Protein AF-A0A924B313-F1 (afdb_monomer_lite)

Foldseek 3Di:
DEAEDEFADWDWDPDVPQQKTKIKGANDDPDGPWMKMKMAHLDDDPVCVVVVVHAIKIAIRDCLLIDGPQFQAWEDEQFKIKTAGDPVSCVSNVVHRIYIYGYDDDPVVVVSNLVSVCSRCVVPNVRYHYDD

Radius of gyration: 13.91 Å; chains: 1; bounding box: 36×32×34 Å

Structure (mmCIF, N/CA/C/O backbone):
data_AF-A0A924B313-F1
#
_entry.id   AF-A0A924B313-F1
#
loop_
_atom_site.group_PDB
_atom_site.id
_atom_site.type_symbol
_atom_site.label_atom_id
_atom_site.label_alt_id
_atom_site.label_comp_id
_atom_site.label_asym_id
_atom_site.label_entity_id
_atom_site.label_seq_id
_atom_site.pdbx_PDB_ins_code
_atom_site.Cart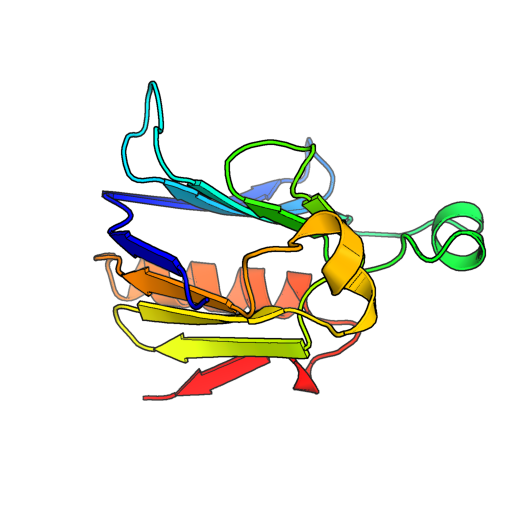n_x
_atom_site.Cartn_y
_atom_site.Cartn_z
_atom_site.occupancy
_atom_site.B_iso_or_equiv
_atom_site.auth_seq_id
_atom_site.auth_comp_id
_atom_site.auth_asym_id
_atom_site.auth_atom_id
_atom_site.pdbx_PDB_model_num
ATOM 1 N N . MET A 1 1 ? -14.732 -3.391 -10.518 1.00 87.56 1 MET A N 1
ATOM 2 C CA . MET A 1 1 ? -15.440 -3.188 -9.240 1.00 87.56 1 MET A CA 1
ATOM 3 C C . MET A 1 1 ? -14.467 -2.659 -8.208 1.00 87.56 1 MET A C 1
ATOM 5 O O . MET A 1 1 ? -13.273 -2.896 -8.325 1.00 87.56 1 MET A O 1
ATOM 9 N N . LYS A 1 2 ? -14.959 -1.915 -7.222 1.00 90.50 2 LYS A N 1
ATOM 10 C CA . LYS A 1 2 ? -14.142 -1.489 -6.088 1.00 90.50 2 LYS A CA 1
ATOM 11 C C . LYS A 1 2 ? -14.270 -2.536 -4.985 1.00 90.50 2 LYS A C 1
ATOM 13 O O . LYS A 1 2 ? -15.398 -2.879 -4.638 1.00 90.50 2 LYS A O 1
ATOM 18 N N . GLN A 1 3 ? -13.147 -3.043 -4.490 1.00 94.88 3 GLN A N 1
ATOM 19 C CA . GLN A 1 3 ? -13.111 -4.019 -3.403 1.00 94.88 3 GLN A CA 1
ATOM 20 C C . GLN A 1 3 ? -12.989 -3.303 -2.058 1.00 94.88 3 GLN A C 1
ATOM 22 O O . GLN A 1 3 ? -12.273 -2.308 -1.943 1.00 94.88 3 GLN A O 1
ATOM 27 N N . THR A 1 4 ? -13.685 -3.798 -1.037 1.00 97.81 4 THR A N 1
ATOM 28 C CA . THR A 1 4 ? -13.676 -3.186 0.295 1.00 97.81 4 THR A CA 1
ATOM 29 C C . THR A 1 4 ? -13.595 -4.248 1.374 1.00 97.81 4 THR A C 1
ATOM 31 O O . THR A 1 4 ? -14.371 -5.200 1.354 1.00 97.81 4 THR A O 1
ATOM 34 N N . PHE A 1 5 ? -12.685 -4.067 2.331 1.00 98.06 5 PHE A N 1
ATOM 35 C CA . PHE A 1 5 ? -12.604 -4.905 3.526 1.00 98.06 5 PHE A CA 1
ATOM 36 C C . PHE A 1 5 ? -12.094 -4.109 4.733 1.00 98.06 5 PHE A C 1
ATOM 38 O O . PHE A 1 5 ? -11.660 -2.961 4.613 1.00 98.06 5 PHE A O 1
ATOM 45 N N . THR A 1 6 ? -12.183 -4.716 5.915 1.00 98.50 6 THR A N 1
ATOM 46 C CA . THR A 1 6 ? -11.664 -4.144 7.160 1.00 98.50 6 THR A CA 1
ATOM 47 C C . THR A 1 6 ? -10.481 -4.972 7.633 1.00 98.50 6 THR A C 1
ATOM 49 O O . THR A 1 6 ? -10.645 -6.134 8.008 1.00 98.50 6 THR A O 1
ATOM 52 N N . ALA A 1 7 ? -9.302 -4.364 7.635 1.00 98.38 7 ALA A N 1
ATOM 53 C CA . ALA A 1 7 ? -8.115 -4.930 8.239 1.00 98.38 7 ALA A CA 1
ATOM 54 C C . ALA A 1 7 ? -8.225 -4.855 9.766 1.00 98.38 7 ALA A C 1
ATOM 56 O O . ALA A 1 7 ? -8.546 -3.812 10.342 1.00 98.38 7 ALA A O 1
ATOM 57 N N . LYS A 1 8 ? -7.968 -5.985 10.422 1.00 97.62 8 LYS A N 1
ATOM 58 C CA . LYS A 1 8 ? -7.866 -6.079 11.884 1.00 97.62 8 LYS A CA 1
ATOM 59 C C . LYS A 1 8 ? -6.434 -5.919 12.371 1.00 97.62 8 LYS A C 1
ATOM 61 O O . LYS A 1 8 ? -6.246 -5.636 13.547 1.00 97.62 8 LYS A O 1
ATOM 66 N N . SER A 1 9 ? -5.465 -6.101 11.479 1.00 97.19 9 SER A N 1
ATOM 67 C CA . SER A 1 9 ? -4.052 -5.882 11.749 1.00 97.19 9 SER A CA 1
ATOM 68 C C . SER A 1 9 ? -3.423 -5.122 10.587 1.00 97.19 9 SER A C 1
ATOM 70 O O . SER A 1 9 ? -3.756 -5.363 9.419 1.00 97.19 9 SER A O 1
ATOM 72 N N . VAL A 1 10 ? -2.558 -4.170 10.931 1.00 98.06 10 VAL A N 1
ATOM 73 C CA . VAL A 1 10 ? -1.727 -3.420 9.991 1.00 98.06 10 VAL A CA 1
ATOM 74 C C . VAL A 1 10 ? -0.285 -3.661 10.395 1.00 98.06 10 VAL A C 1
ATOM 76 O O . VAL A 1 10 ? 0.123 -3.303 11.497 1.00 98.06 10 VAL A O 1
ATOM 79 N N . VAL A 1 11 ? 0.476 -4.275 9.501 1.00 96.50 11 VAL A N 1
ATOM 80 C CA . VAL A 1 11 ? 1.907 -4.507 9.676 1.00 96.50 11 VAL A CA 1
ATOM 81 C C . VAL A 1 11 ? 2.637 -3.399 8.936 1.00 96.50 11 VAL A C 1
ATOM 83 O O . VAL A 1 11 ? 2.308 -3.085 7.797 1.00 96.50 11 VAL A O 1
ATOM 86 N N . THR A 1 12 ? 3.595 -2.757 9.591 1.00 97.81 12 THR A N 1
ATOM 87 C CA . THR A 1 12 ? 4.453 -1.740 8.980 1.00 97.81 12 THR A CA 1
ATOM 88 C C . THR A 1 12 ? 5.881 -2.060 9.359 1.00 97.81 12 THR A C 1
ATOM 90 O O . THR A 1 12 ? 6.202 -2.131 10.543 1.00 97.81 12 THR A O 1
ATOM 93 N N . GLU A 1 13 ? 6.732 -2.236 8.359 1.00 95.56 13 GLU A N 1
ATOM 94 C CA . GLU A 1 13 ? 8.121 -2.617 8.555 1.00 95.56 13 GLU A CA 1
ATOM 95 C C . GLU A 1 13 ? 9.036 -1.804 7.640 1.00 95.56 13 GLU A C 1
ATOM 97 O O . GLU A 1 13 ? 8.749 -1.543 6.473 1.00 95.56 13 GLU A O 1
ATOM 102 N N . ASN A 1 14 ? 10.167 -1.408 8.206 1.00 93.56 14 ASN A N 1
ATOM 103 C CA . ASN A 1 14 ? 11.360 -1.018 7.476 1.00 93.56 14 ASN A CA 1
ATOM 104 C C . ASN A 1 14 ? 12.364 -2.118 7.808 1.00 93.56 14 ASN A C 1
ATOM 106 O O . ASN A 1 14 ? 12.943 -2.077 8.895 1.00 93.56 14 ASN A O 1
ATOM 110 N N . SER A 1 15 ? 12.432 -3.151 6.966 1.00 85.81 15 SER A N 1
ATOM 111 C CA . SER A 1 15 ? 13.126 -4.403 7.264 1.00 85.81 15 SER A CA 1
ATOM 112 C C . SER A 1 15 ? 14.509 -4.401 6.616 1.00 85.81 15 SER A C 1
ATOM 114 O O . SER A 1 15 ? 14.604 -4.547 5.398 1.00 85.81 15 SER A O 1
ATOM 116 N N . PRO A 1 16 ? 15.602 -4.253 7.391 1.00 86.25 16 PRO A N 1
ATOM 117 C CA . PRO A 1 16 ? 16.950 -4.387 6.853 1.00 86.25 16 PRO A CA 1
ATOM 118 C C . PRO A 1 16 ? 17.287 -5.823 6.460 1.00 86.25 16 PRO A C 1
ATOM 120 O O . PRO A 1 16 ? 18.196 -6.024 5.670 1.00 86.25 16 PRO A O 1
ATOM 123 N N . GLU A 1 17 ? 16.587 -6.810 7.026 1.00 84.69 17 GLU A N 1
ATOM 124 C CA . GLU A 1 17 ? 16.787 -8.224 6.697 1.00 84.69 17 GLU A CA 1
ATOM 125 C C . GLU A 1 17 ? 16.188 -8.568 5.330 1.00 84.69 17 GLU A C 1
ATOM 127 O O . GLU A 1 17 ? 16.819 -9.268 4.547 1.00 84.69 17 GLU A O 1
ATOM 132 N N . GLU A 1 18 ? 15.008 -8.021 5.026 1.00 83.94 18 GLU A N 1
ATOM 133 C CA . GLU A 1 18 ? 14.332 -8.171 3.728 1.00 83.94 18 GLU A CA 1
ATOM 134 C C . GLU A 1 18 ? 14.709 -7.055 2.738 1.00 83.94 18 GLU A C 1
ATOM 136 O O . GLU A 1 18 ? 14.082 -6.927 1.686 1.00 83.94 18 GLU A O 1
ATOM 141 N N . GLU A 1 19 ? 15.656 -6.190 3.123 1.00 93.88 19 GLU A N 1
ATOM 142 C CA . GLU 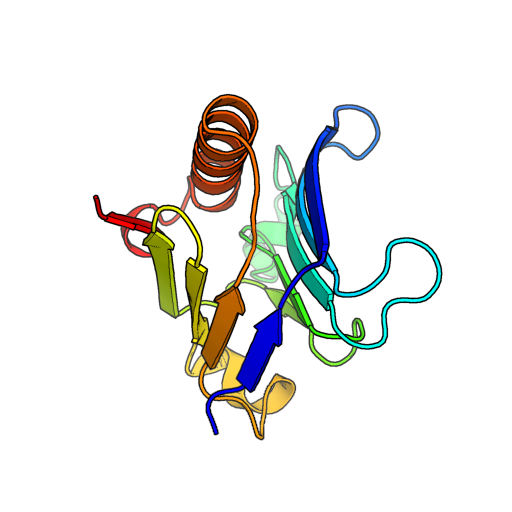A 1 19 ? 16.109 -4.994 2.398 1.00 93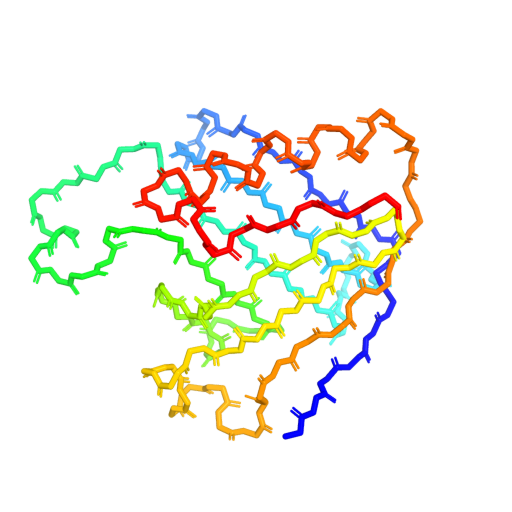.88 19 GLU A CA 1
ATOM 143 C C . GLU A 1 19 ? 14.960 -4.204 1.744 1.00 93.88 19 GLU A C 1
ATOM 145 O O . GLU A 1 19 ? 15.048 -3.744 0.602 1.00 93.88 19 GLU A O 1
ATOM 150 N N . SER A 1 20 ? 13.835 -4.073 2.456 1.00 95.94 20 SER A N 1
ATOM 151 C CA . SER A 1 20 ? 12.609 -3.503 1.899 1.00 95.94 20 SER A CA 1
ATOM 152 C C . SER A 1 20 ? 11.710 -2.810 2.923 1.00 95.94 20 SER A C 1
ATOM 154 O O . SER A 1 20 ? 11.729 -3.061 4.131 1.00 95.94 20 SER A O 1
ATOM 156 N N . PHE A 1 21 ? 10.909 -1.880 2.407 1.00 98.12 21 PHE A N 1
ATOM 157 C CA . PHE A 1 21 ? 9.798 -1.255 3.114 1.00 98.12 21 PHE A CA 1
ATOM 158 C C . PHE A 1 21 ? 8.535 -2.069 2.863 1.00 98.12 21 PHE A C 1
ATOM 160 O O . PHE A 1 21 ? 8.255 -2.393 1.709 1.00 98.12 21 PHE A O 1
ATOM 167 N N . ILE A 1 22 ? 7.764 -2.355 3.913 1.00 97.69 22 ILE A N 1
ATOM 168 C CA . ILE A 1 22 ? 6.559 -3.183 3.837 1.00 97.69 22 ILE A CA 1
ATOM 169 C C . ILE A 1 22 ? 5.416 -2.521 4.608 1.00 97.69 22 ILE A C 1
ATOM 171 O O . ILE A 1 22 ? 5.580 -2.091 5.752 1.00 97.69 22 ILE A O 1
ATOM 175 N N . VAL A 1 23 ? 4.232 -2.481 3.996 1.00 98.44 23 VAL A N 1
ATOM 176 C CA . VAL A 1 23 ? 2.971 -2.170 4.680 1.00 98.44 23 VAL A CA 1
ATOM 177 C C . VAL A 1 23 ? 1.917 -3.196 4.283 1.00 98.44 23 VAL A C 1
ATOM 179 O O . VAL A 1 23 ? 1.510 -3.263 3.126 1.00 98.44 23 VAL A O 1
ATOM 182 N N . GLY A 1 24 ? 1.459 -3.987 5.250 1.00 97.88 24 GLY A N 1
ATOM 183 C CA . GLY A 1 24 ? 0.455 -5.031 5.066 1.00 97.88 24 GLY A CA 1
ATOM 184 C C . GLY A 1 24 ? -0.838 -4.728 5.816 1.00 97.88 24 GLY A C 1
ATOM 185 O O . GLY A 1 24 ? -0.815 -4.278 6.957 1.00 97.88 24 GLY A O 1
ATOM 186 N N . PHE A 1 25 ? -1.973 -5.029 5.195 1.00 98.50 25 PHE A N 1
ATOM 187 C CA . PHE A 1 25 ? -3.311 -4.923 5.772 1.00 98.50 25 PHE A CA 1
ATOM 188 C C . PHE A 1 25 ? -3.971 -6.292 5.727 1.00 98.50 25 PHE A C 1
ATOM 190 O O . PHE A 1 25 ? -4.064 -6.863 4.646 1.00 98.50 25 PHE A O 1
ATOM 197 N N . MET A 1 26 ? -4.465 -6.806 6.852 1.00 97.88 26 MET A N 1
ATOM 198 C CA . MET A 1 26 ? -5.052 -8.151 6.904 1.00 97.88 26 MET A CA 1
ATOM 199 C C . MET A 1 26 ? -6.271 -8.236 7.823 1.00 97.88 26 MET A C 1
ATOM 201 O O . MET A 1 26 ? -6.316 -7.626 8.895 1.00 97.88 26 MET A O 1
ATOM 205 N N . ASP A 1 27 ? -7.284 -8.999 7.417 1.00 97.62 27 ASP A N 1
ATOM 206 C CA . ASP A 1 27 ? -8.517 -9.221 8.189 1.00 97.62 27 ASP A CA 1
ATOM 207 C C . ASP A 1 27 ? -8.354 -10.231 9.347 1.00 97.62 27 ASP A C 1
ATOM 209 O O . ASP A 1 27 ? -9.207 -10.297 10.249 1.00 97.62 27 ASP A O 1
ATOM 213 N N . ASN A 1 28 ? -7.262 -11.001 9.338 1.00 94.75 28 ASN A N 1
ATOM 214 C CA . ASN A 1 28 ? -6.837 -11.951 10.365 1.00 94.75 28 ASN A CA 1
ATOM 215 C C . ASN A 1 28 ? -5.306 -12.129 10.326 1.00 94.75 28 ASN A C 1
ATOM 217 O O . ASN A 1 28 ? -4.739 -12.281 9.256 1.00 94.75 28 ASN A O 1
ATOM 221 N N . GLU A 1 29 ? -4.643 -12.158 11.484 1.00 88.75 29 GLU A N 1
ATOM 222 C CA . GLU A 1 29 ? -3.174 -12.267 11.575 1.00 88.75 29 GLU A CA 1
ATOM 223 C C . GLU A 1 29 ? -2.605 -13.650 11.244 1.00 88.75 29 GLU A C 1
ATOM 225 O O . GLU A 1 29 ? -1.428 -13.771 10.923 1.00 88.75 29 GLU A O 1
ATOM 230 N N . LYS A 1 30 ? -3.400 -14.714 11.387 1.00 88.12 30 LYS A N 1
ATOM 231 C CA . LYS A 1 30 ? -2.900 -16.095 11.258 1.00 88.12 30 LYS A CA 1
ATOM 232 C C . LYS A 1 30 ? -3.253 -16.741 9.931 1.00 88.12 30 LYS A C 1
ATOM 234 O O . LYS A 1 30 ? -2.489 -17.557 9.436 1.00 88.12 30 LYS A O 1
ATOM 239 N N . ASP A 1 31 ? -4.441 -16.432 9.435 1.00 90.81 31 ASP A N 1
ATOM 240 C CA . ASP A 1 31 ? -5.009 -17.019 8.226 1.00 90.81 31 ASP A CA 1
ATOM 241 C C . ASP A 1 31 ? -5.929 -15.971 7.583 1.00 90.81 31 ASP A C 1
ATOM 243 O O . ASP A 1 31 ? -7.146 -15.983 7.818 1.00 90.81 31 ASP A O 1
ATOM 247 N N . PRO A 1 32 ? -5.344 -14.950 6.927 1.00 93.75 32 PRO A N 1
ATOM 248 C CA . PRO A 1 32 ? -6.109 -13.869 6.329 1.00 93.75 32 PRO A CA 1
ATOM 249 C C . PRO A 1 32 ? -6.925 -14.372 5.143 1.00 93.75 32 PRO A C 1
ATOM 251 O O . PRO A 1 32 ? -6.393 -14.971 4.211 1.00 93.75 32 PRO A O 1
ATOM 254 N N . SER A 1 33 ? -8.221 -14.068 5.149 1.00 94.81 33 SER A N 1
ATOM 255 C CA . SER A 1 33 ? -9.073 -14.278 3.975 1.00 94.81 33 SER A CA 1
ATOM 256 C C . SER A 1 33 ? -9.013 -13.089 3.016 1.00 94.81 33 SER A C 1
ATOM 258 O O . SER A 1 33 ? -9.254 -13.227 1.817 1.00 94.81 33 SER A O 1
ATOM 260 N N . GLU A 1 34 ? -8.659 -11.919 3.545 1.00 96.44 34 GLU A N 1
ATOM 261 C CA . GLU A 1 34 ? -8.492 -10.665 2.828 1.00 96.44 34 GLU A CA 1
ATOM 262 C C . GLU A 1 34 ? -7.188 -10.020 3.308 1.00 96.44 34 GLU A C 1
ATOM 264 O O . GLU A 1 34 ? -7.059 -9.669 4.486 1.00 96.44 34 GLU A O 1
ATOM 269 N N . PHE A 1 35 ? -6.230 -9.826 2.401 1.00 97.62 35 PHE A N 1
ATOM 270 C CA . PHE A 1 35 ? -5.066 -8.999 2.689 1.00 97.62 35 PHE A CA 1
ATOM 271 C C . PHE A 1 35 ? -4.643 -8.171 1.487 1.00 97.62 35 PHE A C 1
ATOM 273 O O . PHE A 1 35 ? -4.907 -8.540 0.344 1.00 97.62 35 PHE A O 1
ATOM 280 N N . ALA A 1 36 ? -3.971 -7.059 1.763 1.00 98.00 36 ALA A N 1
ATOM 281 C CA . ALA A 1 36 ? -3.270 -6.267 0.769 1.00 98.00 36 ALA A CA 1
ATOM 282 C C . ALA A 1 36 ? -1.868 -5.925 1.276 1.00 98.00 36 ALA A C 1
ATOM 284 O O . ALA A 1 36 ? -1.695 -5.667 2.468 1.00 98.00 36 ALA A O 1
ATOM 285 N N . LEU A 1 37 ? -0.889 -5.905 0.380 1.00 97.88 37 LEU A N 1
ATOM 286 C CA . LEU A 1 37 ? 0.514 -5.677 0.703 1.00 97.88 37 LEU A CA 1
ATOM 287 C C . LEU A 1 37 ? 1.086 -4.610 -0.223 1.00 97.88 37 LEU A C 1
ATOM 289 O O . LEU A 1 37 ? 0.934 -4.700 -1.437 1.00 97.88 37 LEU A O 1
ATOM 293 N N . PHE A 1 38 ? 1.763 -3.628 0.356 1.00 98.44 38 PHE A N 1
ATOM 294 C CA . PHE A 1 38 ? 2.674 -2.738 -0.344 1.00 98.44 38 PHE A CA 1
ATOM 295 C C . PHE A 1 38 ? 4.100 -3.097 0.031 1.00 98.44 38 PHE A C 1
ATOM 297 O O . PHE A 1 38 ? 4.395 -3.281 1.213 1.00 98.44 38 PHE A O 1
ATOM 304 N N . GLN A 1 39 ? 4.982 -3.133 -0.960 1.00 97.50 39 GLN A N 1
ATOM 305 C CA . GLN A 1 39 ? 6.400 -3.365 -0.732 1.00 97.50 39 GLN A CA 1
ATOM 306 C C . GLN A 1 39 ? 7.256 -2.543 -1.695 1.00 97.50 39 GLN A C 1
ATOM 308 O O . GLN A 1 39 ? 6.831 -2.232 -2.805 1.00 97.50 39 GLN A O 1
ATOM 313 N N . ARG A 1 40 ? 8.470 -2.185 -1.280 1.00 97.38 40 ARG A N 1
ATOM 314 C CA . ARG A 1 40 ? 9.513 -1.648 -2.166 1.00 97.38 40 ARG A CA 1
ATOM 315 C C . ARG A 1 40 ? 10.883 -2.038 -1.621 1.00 97.38 40 ARG A C 1
ATOM 317 O O . ARG A 1 40 ? 11.130 -1.819 -0.436 1.00 97.38 40 ARG A O 1
ATOM 324 N N . ALA A 1 41 ? 11.768 -2.556 -2.470 1.00 96.44 41 ALA A N 1
ATOM 325 C CA . ALA A 1 41 ? 13.177 -2.747 -2.121 1.00 96.44 41 ALA A CA 1
ATOM 326 C C . ALA A 1 41 ? 13.834 -1.405 -1.751 1.00 96.44 41 ALA A C 1
ATOM 328 O O . ALA A 1 41 ? 13.354 -0.345 -2.161 1.00 96.44 41 ALA A O 1
ATOM 329 N N . PHE A 1 42 ? 14.900 -1.405 -0.956 1.00 95.31 42 PHE A N 1
ATOM 330 C CA . PHE A 1 42 ? 15.628 -0.175 -0.619 1.00 95.31 42 PHE A CA 1
ATOM 331 C C . PHE A 1 42 ? 16.346 0.409 -1.831 1.00 95.31 42 PHE A C 1
ATOM 333 O O . PHE A 1 42 ? 16.254 1.617 -2.077 1.00 95.31 42 PHE A O 1
ATOM 340 N N . GLU A 1 43 ? 16.979 -0.466 -2.602 1.00 93.88 43 GLU A N 1
ATOM 341 C CA . GLU A 1 43 ? 17.756 -0.162 -3.795 1.00 93.88 43 GLU A CA 1
ATOM 342 C C . GLU A 1 43 ? 17.300 -1.070 -4.945 1.00 93.88 43 GLU A C 1
ATOM 344 O O . GLU A 1 43 ? 16.682 -2.109 -4.713 1.00 93.88 43 GLU A O 1
ATOM 349 N N . PHE A 1 44 ? 17.585 -0.648 -6.174 1.00 94.06 44 PHE A N 1
ATOM 350 C CA . PHE A 1 44 ? 17.283 -1.383 -7.400 1.00 94.06 44 PHE A CA 1
ATOM 351 C C . PHE A 1 44 ? 18.576 -1.585 -8.179 1.00 94.06 44 PHE A C 1
ATOM 353 O O . PHE A 1 44 ? 19.443 -0.704 -8.168 1.00 94.06 44 PHE A O 1
ATOM 360 N N . ASP A 1 45 ? 18.704 -2.724 -8.849 1.00 93.69 45 ASP A N 1
ATOM 361 C CA . ASP A 1 45 ? 19.800 -2.953 -9.786 1.00 93.69 45 ASP A CA 1
ATOM 362 C C . ASP A 1 45 ? 19.414 -2.577 -11.231 1.00 93.69 45 ASP A C 1
ATOM 364 O O . ASP A 1 45 ? 18.281 -2.193 -11.532 1.00 93.69 45 ASP A O 1
ATOM 368 N N . ASP A 1 46 ? 20.378 -2.658 -12.153 1.00 94.31 46 ASP A N 1
ATOM 369 C CA . ASP A 1 46 ? 20.142 -2.333 -13.566 1.00 94.31 46 ASP A CA 1
ATOM 370 C C . ASP A 1 46 ? 19.062 -3.236 -14.195 1.00 94.31 46 ASP A C 1
ATOM 372 O O . ASP A 1 46 ? 18.320 -2.802 -15.078 1.00 94.31 46 ASP A O 1
ATOM 376 N N . GLN A 1 47 ? 18.946 -4.490 -13.743 1.00 93.75 47 GLN A N 1
ATOM 377 C CA . GLN A 1 47 ? 17.955 -5.426 -14.261 1.00 93.75 47 GLN A CA 1
ATOM 378 C C . GLN A 1 47 ? 16.545 -5.014 -13.826 1.00 93.75 47 GLN A C 1
ATOM 380 O O . GLN A 1 47 ? 15.619 -5.085 -14.640 1.00 93.75 47 GLN A O 1
ATOM 385 N N . ASP A 1 48 ? 16.366 -4.568 -12.583 1.00 92.25 48 ASP A N 1
ATOM 386 C CA . ASP A 1 48 ? 15.084 -4.066 -12.079 1.00 92.25 48 ASP A CA 1
ATOM 387 C C . ASP A 1 48 ? 14.583 -2.879 -12.906 1.00 92.25 48 ASP A C 1
ATOM 389 O O . ASP A 1 48 ? 13.401 -2.806 -13.261 1.00 92.25 48 ASP A O 1
ATOM 393 N N . GLU A 1 49 ? 15.482 -1.964 -13.261 1.00 92.19 49 GLU A N 1
ATOM 394 C CA . GLU A 1 49 ? 15.167 -0.807 -14.100 1.00 92.19 49 GLU A CA 1
ATOM 395 C C . GLU A 1 49 ? 14.811 -1.234 -15.531 1.00 92.19 49 GLU A C 1
ATOM 397 O O . GLU A 1 49 ? 13.776 -0.828 -16.071 1.00 92.19 49 GLU A O 1
ATOM 402 N N . GLU A 1 50 ? 15.614 -2.113 -16.140 1.00 93.31 50 GLU A N 1
ATOM 403 C CA . GLU A 1 50 ? 15.390 -2.614 -17.504 1.00 93.31 50 GLU A CA 1
ATOM 404 C C . GLU A 1 50 ? 14.083 -3.403 -17.645 1.00 93.31 50 GLU A C 1
ATOM 406 O O . GLU A 1 50 ? 13.402 -3.324 -18.673 1.00 93.31 50 GLU A O 1
ATOM 411 N N . THR A 1 51 ? 13.721 -4.166 -16.615 1.00 91.19 51 THR A N 1
ATOM 412 C CA . THR A 1 51 ? 12.505 -4.991 -16.592 1.00 91.19 51 THR A CA 1
ATOM 413 C C . THR A 1 51 ? 11.287 -4.251 -16.036 1.00 91.19 51 THR A C 1
ATOM 415 O O . THR A 1 51 ? 10.171 -4.767 -16.097 1.00 91.19 51 THR A O 1
ATOM 418 N N . GLY A 1 52 ? 11.471 -3.016 -15.559 1.00 90.00 52 GLY A N 1
ATOM 419 C CA . GLY A 1 52 ? 10.413 -2.159 -15.030 1.00 90.00 52 GLY A CA 1
ATOM 420 C C . GLY A 1 52 ? 9.957 -2.503 -13.609 1.00 90.00 52 GLY A C 1
ATOM 421 O O . GLY A 1 52 ? 8.993 -1.889 -13.142 1.00 90.00 52 GLY A O 1
ATOM 422 N N . LEU A 1 53 ? 10.654 -3.415 -12.927 1.00 92.06 53 LEU A N 1
ATOM 423 C CA . LEU A 1 53 ? 10.395 -3.864 -11.553 1.00 92.06 53 LEU A CA 1
ATOM 424 C C . LEU A 1 53 ? 10.883 -2.856 -10.501 1.00 92.06 53 LEU A C 1
ATOM 426 O O . LEU A 1 53 ? 10.451 -2.907 -9.352 1.00 92.06 53 LEU A O 1
ATOM 430 N N . ALA A 1 54 ? 11.711 -1.885 -10.895 1.00 94.75 54 ALA A N 1
ATOM 431 C CA . ALA A 1 54 ? 12.119 -0.783 -10.030 1.00 94.75 54 ALA A CA 1
ATOM 432 C C . ALA A 1 54 ? 10.918 0.098 -9.642 1.00 94.75 54 ALA A C 1
ATOM 434 O O . ALA A 1 54 ? 10.457 0.928 -10.431 1.00 94.75 54 ALA A O 1
ATOM 435 N N . GLY A 1 55 ? 10.362 -0.100 -8.449 1.00 95.25 55 GLY A N 1
ATOM 436 C CA . GLY A 1 55 ? 9.257 0.687 -7.909 1.00 95.25 55 GLY A CA 1
ATOM 437 C C . GLY A 1 55 ? 8.465 -0.062 -6.844 1.00 95.25 55 GLY A C 1
ATOM 438 O O . GLY A 1 55 ? 8.919 -1.060 -6.286 1.00 95.25 55 GLY A O 1
ATOM 439 N N . HIS A 1 56 ? 7.263 0.433 -6.548 1.00 97.06 56 HIS A N 1
ATOM 440 C CA . HIS A 1 56 ? 6.385 -0.216 -5.582 1.00 97.06 56 HIS A CA 1
ATOM 441 C C . HIS A 1 56 ? 5.774 -1.498 -6.154 1.00 97.06 56 HIS A C 1
ATOM 443 O O . HIS A 1 56 ? 5.318 -1.533 -7.297 1.00 97.06 56 HIS A O 1
ATOM 449 N N . TRP A 1 57 ? 5.704 -2.524 -5.321 1.00 97.31 57 TRP A N 1
ATOM 450 C CA . TRP A 1 57 ? 4.866 -3.703 -5.486 1.00 97.31 57 TRP A CA 1
ATOM 451 C C . TRP A 1 57 ? 3.549 -3.490 -4.744 1.00 97.31 57 TRP A C 1
ATOM 453 O O . TRP A 1 57 ? 3.534 -2.943 -3.634 1.00 97.31 57 TRP A O 1
ATOM 463 N N . PHE A 1 58 ? 2.445 -3.926 -5.345 1.00 98.00 58 PHE A N 1
ATOM 464 C CA . PHE A 1 58 ? 1.168 -4.047 -4.655 1.00 98.00 58 PHE A CA 1
ATOM 465 C C . PHE A 1 58 ? 0.534 -5.399 -4.957 1.00 98.00 58 PHE A C 1
ATOM 467 O O . PHE A 1 58 ? 0.452 -5.790 -6.118 1.00 98.00 58 PHE A O 1
ATOM 474 N N . GLU A 1 59 ? 0.037 -6.066 -3.920 1.00 97.06 59 GLU A N 1
ATOM 475 C CA . GLU A 1 59 ? -0.596 -7.382 -3.992 1.00 97.06 59 GLU A CA 1
ATOM 476 C C . GLU A 1 59 ? -1.880 -7.424 -3.172 1.00 97.06 59 GLU A C 1
ATOM 478 O O . GLU A 1 59 ? -1.999 -6.757 -2.141 1.00 97.06 59 GLU A O 1
ATOM 483 N N . TYR A 1 60 ? -2.838 -8.235 -3.619 1.00 96.62 60 TYR A N 1
ATOM 484 C CA . TYR A 1 60 ? -4.080 -8.494 -2.905 1.00 96.62 60 TYR A CA 1
ATOM 485 C C . TYR A 1 60 ? -4.410 -9.992 -2.870 1.00 96.62 60 TYR A C 1
ATOM 487 O O . TYR A 1 60 ? -4.562 -10.604 -3.916 1.00 96.62 60 TYR A O 1
ATOM 495 N N . LYS A 1 61 ? -4.616 -10.571 -1.680 1.00 93.81 61 LYS A N 1
ATOM 496 C CA . LYS A 1 61 ? -4.958 -11.991 -1.412 1.00 93.81 61 LYS A CA 1
ATOM 497 C C . LYS A 1 61 ? -3.966 -13.067 -1.847 1.00 93.81 61 LYS A C 1
ATOM 499 O O . LYS A 1 61 ? -3.924 -14.114 -1.211 1.00 93.81 61 LYS A O 1
ATOM 504 N N . ASP A 1 62 ? -3.275 -12.882 -2.956 1.00 90.25 62 ASP A N 1
ATOM 505 C CA . ASP A 1 62 ? -2.376 -13.869 -3.534 1.00 90.25 62 ASP A CA 1
ATOM 506 C C . ASP A 1 62 ? -1.426 -13.164 -4.503 1.00 90.25 62 ASP A C 1
ATOM 508 O O . ASP A 1 62 ? -1.830 -12.210 -5.175 1.00 90.25 62 ASP A O 1
ATOM 512 N N . GLN A 1 63 ? -0.200 -13.671 -4.634 1.00 87.31 63 GLN A N 1
ATOM 513 C CA . GLN A 1 63 ? 0.809 -13.141 -5.554 1.00 87.31 63 GLN A CA 1
ATOM 514 C C . GLN A 1 63 ? 0.338 -13.118 -7.013 1.00 87.31 63 GLN A C 1
ATOM 516 O O . GLN A 1 63 ? 0.793 -12.283 -7.792 1.00 87.31 63 GLN A O 1
ATOM 521 N N . ALA A 1 64 ? -0.609 -13.980 -7.399 1.00 90.94 64 ALA A N 1
ATOM 522 C CA . ALA A 1 64 ? -1.246 -13.940 -8.714 1.00 90.94 64 ALA A CA 1
ATOM 523 C C . ALA A 1 64 ? -2.052 -12.650 -8.968 1.00 90.94 64 ALA A C 1
ATOM 525 O O . ALA A 1 64 ? -2.339 -12.332 -10.121 1.00 90.94 64 ALA A O 1
ATOM 526 N N . TYR A 1 65 ? -2.401 -11.908 -7.914 1.00 93.00 65 TYR A N 1
ATOM 527 C CA . TYR A 1 65 ? -3.004 -10.574 -7.955 1.00 93.00 65 TYR A CA 1
ATOM 528 C C . TYR A 1 65 ? -2.033 -9.516 -7.417 1.00 93.00 65 TYR A C 1
ATOM 530 O O . TYR A 1 65 ? -2.435 -8.592 -6.702 1.00 93.00 65 TYR A O 1
ATOM 538 N N . GLY A 1 66 ? -0.750 -9.672 -7.734 1.00 96.12 66 GLY A N 1
ATOM 539 C CA . GLY A 1 66 ? 0.284 -8.693 -7.455 1.00 96.12 66 GLY A CA 1
ATOM 540 C C . GLY A 1 66 ? 0.957 -8.194 -8.726 1.00 96.12 66 GLY A C 1
ATOM 541 O O . GLY A 1 66 ? 1.094 -8.933 -9.702 1.00 96.12 66 GLY A O 1
ATOM 542 N N . ASP A 1 67 ? 1.334 -6.918 -8.729 1.00 96.75 67 ASP A N 1
ATOM 543 C CA . ASP A 1 67 ? 2.053 -6.314 -9.848 1.00 96.75 67 ASP A CA 1
ATOM 544 C C . ASP A 1 67 ? 2.928 -5.135 -9.392 1.00 96.75 67 ASP A C 1
ATOM 546 O O . ASP A 1 67 ? 2.664 -4.475 -8.376 1.00 96.75 67 ASP A O 1
ATOM 550 N N . TYR A 1 68 ? 3.967 -4.849 -10.172 1.00 96.25 68 TYR A N 1
ATOM 551 C CA . TYR A 1 68 ? 4.811 -3.677 -9.971 1.00 96.25 68 TYR A CA 1
ATOM 552 C C . TYR A 1 68 ? 4.144 -2.439 -10.560 1.00 96.25 68 TYR A C 1
ATOM 554 O O . TYR A 1 68 ? 3.491 -2.481 -11.602 1.00 96.25 68 TYR A O 1
ATOM 562 N N . LYS A 1 69 ? 4.312 -1.300 -9.886 1.00 95.88 69 LYS A N 1
ATOM 563 C CA . LYS A 1 69 ? 3.727 -0.010 -10.280 1.00 95.88 69 LYS A CA 1
ATOM 564 C C . LYS A 1 69 ? 2.201 -0.077 -10.444 1.00 95.88 69 LYS A C 1
ATOM 566 O O . LYS A 1 69 ? 1.607 0.668 -11.226 1.00 95.88 69 LYS A O 1
ATOM 571 N N . ALA A 1 70 ? 1.541 -0.937 -9.664 1.00 96.62 70 ALA A N 1
ATOM 572 C CA . ALA A 1 70 ? 0.133 -1.270 -9.870 1.00 96.62 70 ALA A CA 1
ATOM 573 C C . ALA A 1 70 ? -0.866 -0.193 -9.436 1.00 96.62 70 ALA A C 1
ATOM 575 O O . ALA A 1 70 ? -2.072 -0.342 -9.637 1.00 96.62 70 ALA A O 1
ATOM 576 N N . CYS A 1 71 ? -0.403 0.905 -8.842 1.00 97.56 71 CYS A N 1
ATOM 577 C CA . CYS A 1 71 ? -1.271 1.932 -8.276 1.00 97.56 71 CYS A CA 1
ATOM 578 C C . CYS A 1 71 ? -1.201 3.199 -9.120 1.00 97.56 71 CYS A C 1
ATOM 580 O O . CYS A 1 71 ? -0.123 3.731 -9.346 1.00 97.56 71 CYS A O 1
ATOM 582 N N . GLU A 1 72 ? -2.359 3.703 -9.537 1.00 97.25 72 GLU A N 1
ATOM 583 C CA . GLU A 1 72 ? -2.486 5.034 -10.140 1.00 97.25 72 GLU A CA 1
ATOM 584 C C . GLU A 1 72 ? -2.555 6.121 -9.059 1.00 97.25 72 GLU A C 1
ATOM 586 O O . GLU A 1 72 ? -2.039 7.221 -9.227 1.00 97.25 72 GLU A O 1
ATOM 591 N N . SER A 1 73 ? -3.212 5.819 -7.937 1.00 98.31 73 SER A N 1
ATOM 592 C CA . SER A 1 73 ? -3.293 6.720 -6.788 1.00 98.31 73 SER A CA 1
ATOM 593 C C . SER A 1 73 ? -3.519 5.945 -5.499 1.00 98.31 73 SER A C 1
ATOM 595 O O . SER A 1 73 ? -4.308 4.996 -5.481 1.00 98.31 73 SER A O 1
ATOM 597 N N . VAL A 1 74 ? -2.916 6.415 -4.415 1.00 98.75 74 VAL A N 1
ATOM 598 C CA . VAL A 1 74 ? -3.105 5.931 -3.050 1.00 98.75 74 VAL A CA 1
ATOM 599 C C . VAL A 1 74 ? -3.430 7.124 -2.158 1.00 98.75 74 VAL A C 1
ATOM 601 O O . VAL A 1 74 ? -2.705 8.113 -2.134 1.00 98.75 74 VAL A O 1
ATOM 604 N N . THR A 1 75 ? -4.538 7.061 -1.429 1.00 98.81 75 THR A N 1
ATOM 605 C CA . THR A 1 75 ? -4.961 8.113 -0.498 1.00 98.81 75 THR A CA 1
ATOM 606 C C . THR A 1 75 ? -5.127 7.526 0.889 1.00 98.81 75 THR A C 1
ATOM 608 O O . THR A 1 75 ? -5.929 6.611 1.075 1.00 98.81 75 THR A O 1
ATOM 611 N N . ILE A 1 76 ? -4.370 8.047 1.850 1.00 98.69 76 ILE A N 1
ATOM 612 C CA . ILE A 1 76 ? -4.420 7.640 3.253 1.00 98.69 76 ILE A CA 1
ATOM 613 C C . ILE A 1 76 ? -5.187 8.704 4.032 1.00 98.69 76 ILE A C 1
ATOM 615 O O . ILE A 1 76 ? -4.808 9.874 4.029 1.00 98.69 76 ILE A O 1
ATOM 619 N N . LEU A 1 77 ? -6.248 8.264 4.701 1.00 98.25 77 LEU A N 1
ATOM 620 C CA . LEU A 1 77 ? -6.951 8.995 5.748 1.00 98.25 77 LEU A CA 1
ATOM 621 C C . LEU A 1 77 ? -6.690 8.304 7.092 1.00 98.25 77 LEU A C 1
ATOM 623 O O . LEU A 1 77 ? -6.028 7.265 7.163 1.00 98.25 77 LEU A O 1
ATOM 627 N N . LYS A 1 78 ? -7.245 8.860 8.171 1.00 97.19 78 LYS A N 1
ATOM 628 C CA . LYS A 1 78 ? -7.033 8.363 9.535 1.00 97.19 78 LYS A CA 1
ATOM 629 C C . LYS A 1 78 ? -7.369 6.878 9.743 1.00 97.19 78 LYS A C 1
ATOM 631 O O . LYS A 1 78 ? -6.682 6.215 10.513 1.00 97.19 78 LYS A O 1
ATOM 636 N N . ASP A 1 79 ? -8.433 6.383 9.122 1.00 97.94 79 ASP A N 1
ATOM 637 C CA . ASP A 1 79 ? -9.000 5.045 9.357 1.00 97.94 79 ASP A CA 1
ATOM 638 C C . ASP A 1 79 ? -9.254 4.256 8.064 1.00 97.94 79 ASP A C 1
ATOM 640 O O . ASP A 1 79 ? -9.889 3.196 8.078 1.00 97.94 79 ASP A O 1
ATOM 644 N N . VAL A 1 80 ? -8.785 4.775 6.927 1.00 98.56 80 VAL A N 1
ATOM 645 C CA . VAL A 1 80 ? -8.998 4.153 5.626 1.00 98.56 80 VAL A CA 1
ATOM 646 C C . VAL A 1 80 ? -7.886 4.503 4.647 1.00 98.56 80 VAL A C 1
ATOM 648 O O . VAL A 1 80 ? -7.432 5.644 4.565 1.00 98.56 80 VAL A O 1
ATOM 651 N N . ILE A 1 81 ? -7.491 3.517 3.848 1.00 98.75 81 ILE A N 1
ATOM 652 C CA . ILE A 1 81 ? -6.648 3.703 2.669 1.00 98.75 81 ILE A CA 1
ATOM 653 C C . ILE A 1 81 ? -7.461 3.384 1.417 1.00 98.75 81 ILE A C 1
ATOM 655 O O . ILE A 1 81 ? -8.153 2.367 1.332 1.00 98.75 81 ILE A O 1
ATOM 659 N N . LYS A 1 82 ? -7.406 4.286 0.439 1.00 98.69 82 LYS A N 1
ATOM 660 C CA . LYS A 1 82 ? -8.087 4.168 -0.852 1.00 98.69 82 LYS A CA 1
ATOM 661 C C . LYS A 1 82 ? -7.050 4.020 -1.945 1.00 98.69 82 LYS A C 1
ATOM 663 O O . LYS A 1 82 ? -6.129 4.824 -2.040 1.00 98.69 82 LYS A O 1
ATOM 668 N N . ILE A 1 83 ? -7.222 3.012 -2.784 1.00 98.50 83 ILE A N 1
ATOM 669 C CA . ILE A 1 83 ? -6.259 2.632 -3.813 1.00 98.50 83 ILE A CA 1
ATOM 670 C C . ILE A 1 83 ? -7.001 2.604 -5.138 1.00 98.50 83 ILE A C 1
ATOM 672 O O . ILE A 1 83 ? -8.079 2.016 -5.236 1.00 98.50 83 ILE A O 1
ATOM 676 N N . LYS A 1 84 ? -6.431 3.225 -6.162 1.00 97.94 84 LYS A N 1
ATOM 677 C CA . LYS A 1 84 ? -6.882 3.090 -7.545 1.00 97.94 84 LYS A CA 1
ATOM 678 C C . LYS A 1 84 ? -5.837 2.296 -8.310 1.00 97.94 84 LYS A C 1
ATOM 680 O O . LYS A 1 84 ? -4.655 2.632 -8.249 1.00 97.94 84 LYS A O 1
ATOM 685 N N . ILE A 1 85 ? -6.278 1.254 -9.004 1.00 97.56 85 ILE A N 1
ATOM 686 C CA . ILE A 1 85 ? -5.378 0.402 -9.779 1.00 97.56 85 ILE A CA 1
ATOM 687 C C . ILE A 1 85 ? -5.057 1.056 -11.118 1.00 97.56 85 ILE A C 1
ATOM 689 O O . ILE A 1 85 ? -5.935 1.612 -11.778 1.00 97.56 85 ILE A O 1
ATOM 693 N N . SER A 1 86 ? -3.780 0.982 -11.475 1.00 95.50 86 SER A N 1
ATOM 694 C CA . SER A 1 86 ? -3.214 1.420 -12.743 1.00 95.50 86 SER A CA 1
ATOM 695 C C . SER A 1 86 ? -3.880 0.721 -13.926 1.00 95.50 86 SER A C 1
ATOM 697 O O . SER A 1 86 ? -4.161 -0.477 -13.889 1.00 95.50 86 SER A O 1
ATOM 699 N N . GLU A 1 87 ? -4.066 1.455 -15.023 1.00 92.19 87 GLU A N 1
ATOM 700 C CA . GLU A 1 87 ? -4.493 0.881 -16.303 1.00 92.19 87 GLU A CA 1
ATOM 701 C C . GLU A 1 87 ? -3.559 -0.248 -16.769 1.00 92.19 87 GLU A C 1
ATOM 703 O O . GLU A 1 87 ? -4.030 -1.233 -17.336 1.00 92.19 87 GLU A O 1
ATOM 708 N N . ASN A 1 88 ? -2.258 -0.141 -16.477 1.00 90.94 88 ASN A N 1
ATOM 709 C CA . ASN A 1 88 ? -1.256 -1.129 -16.884 1.00 90.94 88 ASN A CA 1
ATOM 710 C C . ASN A 1 88 ? -1.441 -2.475 -16.170 1.00 90.94 88 ASN A C 1
ATOM 712 O O . ASN A 1 88 ? -1.187 -3.521 -16.761 1.00 90.94 88 ASN A O 1
ATOM 716 N N . SER A 1 89 ? -1.970 -2.456 -14.947 1.00 94.19 89 SER A N 1
ATOM 717 C CA . SER A 1 89 ? -2.161 -3.655 -14.121 1.00 94.19 89 SER A CA 1
ATOM 718 C C . SER A 1 89 ? -3.574 -4.232 -14.228 1.00 94.19 89 SER A C 1
ATOM 720 O O . SER A 1 89 ? -3.915 -5.208 -13.559 1.00 94.19 89 SER A O 1
ATOM 722 N N . LYS A 1 90 ? -4.418 -3.685 -15.113 1.00 89.25 90 LYS A N 1
ATOM 723 C CA . LYS A 1 90 ? -5.794 -4.162 -15.313 1.00 89.25 90 LYS A CA 1
ATOM 724 C C . LYS A 1 90 ? -5.897 -5.626 -15.699 1.00 89.25 90 LYS A C 1
ATOM 726 O O . LYS A 1 90 ? -6.908 -6.231 -15.388 1.00 89.25 90 LYS A O 1
ATOM 731 N N . ASN A 1 91 ? -4.909 -6.207 -16.373 1.00 90.88 91 ASN A N 1
ATOM 732 C CA . ASN A 1 91 ? -4.982 -7.625 -16.736 1.00 90.88 91 ASN A CA 1
ATOM 733 C C . ASN A 1 91 ? -4.807 -8.544 -15.519 1.00 90.88 91 ASN A C 1
ATOM 735 O O . ASN A 1 91 ? -5.421 -9.605 -15.480 1.00 90.88 91 ASN A O 1
ATOM 739 N N . ILE A 1 92 ? -4.017 -8.115 -14.532 1.00 93.94 92 ILE A N 1
ATOM 740 C CA . ILE A 1 92 ? -3.774 -8.847 -13.285 1.00 93.94 92 ILE A CA 1
ATOM 741 C C . ILE A 1 92 ? -4.961 -8.669 -12.340 1.00 93.94 92 ILE A C 1
ATOM 743 O O . ILE A 1 92 ? -5.583 -9.633 -11.901 1.00 93.94 92 ILE A O 1
ATOM 747 N N . PHE A 1 93 ? -5.354 -7.418 -12.101 1.00 92.50 93 PHE A N 1
ATOM 748 C CA . PHE A 1 93 ? -6.436 -7.114 -11.170 1.00 92.50 93 PHE A CA 1
ATOM 749 C C . PHE A 1 93 ? -7.829 -7.328 -11.764 1.00 92.50 93 PHE A C 1
ATOM 751 O O . PHE A 1 93 ? -8.760 -7.434 -10.980 1.00 92.50 93 PHE A O 1
ATOM 758 N N . SER A 1 94 ? -7.947 -7.406 -13.100 1.00 82.25 94 SER A N 1
ATOM 759 C CA . SER A 1 94 ? -9.104 -7.720 -13.971 1.00 82.25 94 SER A CA 1
ATOM 760 C C . SER A 1 94 ? -10.463 -7.193 -13.517 1.00 82.25 94 SER A C 1
ATOM 762 O O . SER A 1 94 ? -11.055 -6.303 -14.134 1.00 82.25 94 SER A O 1
ATOM 764 N N . GLU A 1 95 ? -10.966 -7.742 -12.428 1.00 86.44 95 GLU A N 1
ATOM 765 C CA . GLU A 1 95 ? -12.224 -7.399 -11.797 1.00 86.44 95 GLU A CA 1
ATOM 766 C C . GLU A 1 95 ? -12.112 -6.145 -10.924 1.00 86.44 95 GLU A C 1
ATOM 768 O O . GLU A 1 95 ? -13.102 -5.434 -10.768 1.00 86.44 95 GLU A O 1
ATOM 773 N N . PHE A 1 96 ? -10.936 -5.804 -10.394 1.00 91.38 96 PHE A N 1
ATOM 774 C CA . PHE A 1 96 ? -10.739 -4.718 -9.435 1.00 91.38 96 PHE A CA 1
ATOM 775 C C . PHE A 1 96 ? -10.240 -3.428 -10.093 1.00 91.38 96 PHE A C 1
ATOM 777 O O . PHE A 1 96 ? -9.189 -3.374 -10.720 1.00 91.38 96 PHE A O 1
ATOM 784 N N . SER A 1 97 ? -10.989 -2.342 -9.903 1.00 93.25 97 SER A N 1
ATOM 785 C CA . SER A 1 97 ? -10.583 -0.984 -10.297 1.00 93.25 97 SER A CA 1
ATOM 786 C C . SER A 1 97 ? -9.876 -0.230 -9.167 1.00 93.25 97 SER A C 1
ATOM 788 O O . SER A 1 97 ? -9.407 0.890 -9.357 1.00 93.25 97 SER A O 1
ATOM 790 N N . GLY A 1 98 ? -9.871 -0.796 -7.962 1.00 96.31 98 GLY A N 1
ATOM 791 C CA . GLY A 1 98 ? -9.379 -0.145 -6.761 1.00 96.31 98 GLY A CA 1
ATOM 792 C C . GLY A 1 98 ? -9.878 -0.809 -5.487 1.00 96.31 98 GLY A C 1
ATOM 793 O O . GLY A 1 98 ? -10.778 -1.653 -5.519 1.00 96.31 98 GLY A O 1
ATOM 794 N N . PHE A 1 99 ? -9.317 -0.365 -4.371 1.00 97.94 99 PHE A N 1
ATOM 795 C CA . PHE A 1 99 ? -9.552 -0.905 -3.042 1.00 97.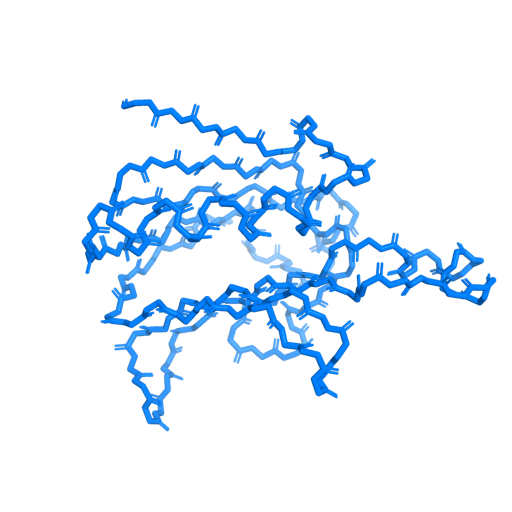94 99 PHE A CA 1
ATOM 796 C C . PHE A 1 99 ? -9.899 0.217 -2.064 1.00 97.94 99 PHE A C 1
ATOM 798 O O . PHE A 1 99 ? -9.464 1.359 -2.215 1.00 97.94 99 PHE A O 1
ATOM 805 N N . GLU A 1 100 ? -10.703 -0.103 -1.062 1.00 98.50 100 GLU A N 1
ATOM 806 C CA . GLU A 1 100 ? -10.888 0.714 0.133 1.00 98.50 100 GLU A CA 1
ATOM 807 C C . GLU A 1 100 ? -10.737 -0.188 1.348 1.00 98.50 100 GLU A C 1
ATOM 809 O O . GLU A 1 100 ? -11.511 -1.125 1.531 1.00 98.50 100 GLU A O 1
ATOM 814 N N . ILE A 1 101 ? -9.698 0.057 2.134 1.00 98.62 101 ILE A N 1
ATOM 815 C CA . ILE A 1 101 ? -9.326 -0.808 3.246 1.00 98.62 101 ILE A CA 1
ATOM 816 C C . ILE A 1 101 ? -9.458 0.010 4.514 1.00 98.62 101 ILE A C 1
ATOM 818 O O . ILE A 1 101 ? -8.721 0.974 4.715 1.00 98.62 101 ILE A O 1
ATOM 822 N N . HIS A 1 102 ? -10.420 -0.364 5.347 1.00 98.69 102 HIS A N 1
ATOM 823 C CA . HIS A 1 102 ? -10.606 0.256 6.651 1.00 98.69 102 HIS A CA 1
ATOM 824 C C . HIS A 1 102 ? -9.683 -0.393 7.671 1.00 98.69 102 HIS A C 1
ATOM 826 O O . HIS A 1 102 ? -9.486 -1.606 7.640 1.00 98.69 102 HIS A O 1
ATOM 832 N N . PHE A 1 103 ? -9.170 0.390 8.605 1.00 98.38 103 PHE A N 1
ATOM 833 C CA . PHE A 1 103 ? -8.333 -0.096 9.694 1.00 98.38 103 PHE A CA 1
ATOM 834 C C . PHE A 1 103 ? -8.535 0.770 10.935 1.00 98.38 103 PHE A C 1
ATOM 836 O O . PHE A 1 103 ? -9.093 1.863 10.880 1.00 98.38 103 PHE A O 1
ATOM 843 N N . ASN A 1 104 ? -8.081 0.270 12.078 1.00 97.94 104 ASN A N 1
ATOM 844 C CA . ASN A 1 104 ? -8.104 1.018 13.324 1.00 97.94 104 ASN A CA 1
ATOM 845 C C . ASN A 1 104 ? -6.775 0.818 14.044 1.00 97.94 104 ASN A C 1
ATOM 847 O O . ASN A 1 104 ? -6.558 -0.217 14.668 1.00 97.94 104 ASN A O 1
ATOM 851 N N . ILE A 1 105 ? -5.905 1.813 13.921 1.00 97.69 105 ILE A N 1
ATOM 852 C CA . ILE A 1 105 ? -4.573 1.842 14.522 1.00 97.69 105 ILE A CA 1
ATOM 853 C C . ILE A 1 105 ? -4.401 3.140 15.311 1.00 97.69 105 ILE A C 1
ATOM 855 O O . ILE A 1 105 ? -5.135 4.115 15.124 1.00 97.69 105 ILE A O 1
ATOM 859 N N . SER A 1 106 ? -3.439 3.162 16.223 1.00 98.00 106 SER A N 1
ATOM 860 C CA . SER A 1 106 ? -3.079 4.364 16.967 1.00 98.00 106 SER A CA 1
ATOM 861 C C . SER A 1 106 ? -2.506 5.450 16.048 1.00 98.00 106 SER A C 1
ATOM 863 O O . SER A 1 106 ? -2.008 5.191 14.956 1.00 98.00 106 SER A O 1
ATOM 865 N N . ASN A 1 107 ? -2.512 6.703 16.513 1.00 97.06 107 ASN A N 1
ATOM 866 C CA . ASN A 1 107 ? -1.894 7.805 15.768 1.00 97.06 107 ASN A CA 1
ATOM 867 C C . ASN A 1 107 ? -0.373 7.624 15.581 1.00 97.06 107 ASN A C 1
ATOM 869 O O . ASN A 1 107 ? 0.200 8.237 14.684 1.00 97.06 107 ASN A O 1
ATOM 873 N N . GLU A 1 108 ? 0.290 6.866 16.457 1.00 97.94 108 GLU A N 1
ATOM 874 C CA . GLU A 1 108 ? 1.721 6.569 16.341 1.00 97.94 108 GLU A CA 1
ATOM 875 C C . GLU A 1 108 ? 1.970 5.553 15.224 1.00 97.94 108 GLU A C 1
ATOM 877 O O . GLU A 1 108 ? 2.768 5.823 14.329 1.00 97.94 108 GLU A O 1
ATOM 882 N N . GLU A 1 109 ? 1.201 4.463 15.209 1.00 98.06 109 GLU A N 1
ATOM 883 C CA . GLU A 1 109 ? 1.212 3.475 14.124 1.00 98.06 109 GLU A CA 1
ATOM 884 C C . GLU A 1 109 ? 0.838 4.116 12.783 1.00 98.06 109 GLU A C 1
ATOM 886 O O . GLU A 1 109 ? 1.517 3.885 11.790 1.00 98.06 109 GLU A O 1
ATOM 891 N N . LEU A 1 110 ? -0.170 4.996 12.753 1.00 98.38 110 LEU A N 1
ATOM 892 C CA . LEU A 1 110 ? -0.553 5.729 11.542 1.00 98.38 110 LEU A CA 1
ATOM 893 C C . LEU A 1 110 ? 0.593 6.595 11.009 1.00 98.38 110 LEU A C 1
ATOM 895 O O . LEU A 1 110 ? 0.853 6.599 9.809 1.00 98.38 110 LEU A O 1
ATOM 899 N N . LYS A 1 111 ? 1.296 7.324 11.884 1.00 98.06 111 LYS A N 1
ATOM 900 C CA . LYS A 1 111 ? 2.465 8.118 11.477 1.00 98.06 111 LYS A CA 1
ATOM 901 C C . LYS A 1 111 ? 3.560 7.227 10.908 1.00 98.06 111 LYS A C 1
ATOM 903 O O . LYS A 1 111 ? 4.118 7.567 9.872 1.00 98.06 111 LYS A O 1
ATOM 908 N N . PHE A 1 112 ? 3.845 6.104 11.563 1.00 98.19 112 PHE A N 1
ATOM 909 C CA . PHE A 1 112 ? 4.865 5.178 11.090 1.00 98.19 112 PHE A CA 1
ATOM 910 C C . PHE A 1 112 ? 4.493 4.567 9.734 1.00 98.19 112 PHE A C 1
ATOM 912 O O . PHE A 1 112 ? 5.300 4.607 8.810 1.00 98.19 112 PHE A O 1
ATOM 919 N N . MET A 1 113 ? 3.246 4.121 9.572 1.00 98.50 113 MET A N 1
ATOM 920 C CA . MET A 1 113 ? 2.706 3.644 8.299 1.00 98.50 113 MET A CA 1
ATOM 921 C C . MET A 1 113 ? 2.837 4.704 7.202 1.00 98.50 113 MET A C 1
ATOM 923 O O . MET A 1 113 ? 3.286 4.390 6.106 1.00 98.50 113 MET A O 1
ATOM 927 N N . ILE A 1 114 ? 2.496 5.968 7.480 1.00 98.50 114 ILE A N 1
ATOM 928 C CA . ILE A 1 114 ? 2.614 7.065 6.508 1.00 98.50 114 ILE A CA 1
ATOM 929 C C . ILE A 1 114 ? 4.069 7.288 6.082 1.00 98.50 114 ILE A C 1
ATOM 931 O O . ILE A 1 114 ? 4.320 7.445 4.889 1.00 98.50 114 ILE A O 1
ATOM 935 N N . GLU A 1 115 ? 5.026 7.306 7.012 1.00 98.19 115 GLU A N 1
ATOM 936 C CA . GLU A 1 115 ? 6.443 7.473 6.658 1.00 98.19 115 GLU A CA 1
ATOM 937 C C . GLU A 1 115 ? 6.963 6.292 5.828 1.00 98.19 115 GLU A C 1
ATOM 939 O O . GLU A 1 115 ? 7.604 6.508 4.802 1.00 98.19 115 GLU A O 1
ATOM 944 N N . THR A 1 116 ? 6.603 5.057 6.182 1.00 98.44 116 THR A N 1
ATOM 945 C CA . THR A 1 116 ? 6.960 3.873 5.384 1.00 98.44 116 THR A CA 1
ATOM 946 C C . THR A 1 116 ? 6.310 3.909 3.998 1.00 98.44 116 THR A C 1
ATOM 948 O O . THR A 1 116 ? 6.973 3.637 3.000 1.00 98.44 116 THR A O 1
ATOM 951 N N . MET A 1 117 ? 5.046 4.329 3.888 1.00 98.50 117 MET A N 1
ATOM 952 C CA . MET A 1 117 ? 4.379 4.512 2.593 1.00 98.50 117 MET A CA 1
ATOM 953 C C . MET A 1 117 ? 5.058 5.596 1.750 1.00 98.50 117 MET A C 1
ATOM 955 O O . MET A 1 117 ? 5.198 5.421 0.543 1.00 98.50 117 MET A O 1
ATOM 959 N N . LYS A 1 118 ? 5.545 6.692 2.349 1.00 98.38 118 LYS A N 1
ATOM 960 C CA . LYS A 1 118 ? 6.349 7.688 1.616 1.00 98.38 118 LYS A CA 1
ATOM 961 C C . LYS A 1 118 ? 7.628 7.076 1.051 1.00 98.38 118 LYS A C 1
ATOM 963 O O . LYS A 1 118 ? 7.979 7.397 -0.078 1.00 98.38 118 LYS A O 1
ATOM 968 N N . SER A 1 119 ? 8.291 6.189 1.792 1.00 98.00 119 SER A N 1
ATOM 969 C CA . SER A 1 119 ? 9.461 5.456 1.295 1.00 98.00 119 SER A CA 1
ATOM 970 C C . SER A 1 119 ? 9.107 4.482 0.166 1.00 98.00 119 SER A C 1
ATOM 972 O O . SER A 1 119 ? 9.836 4.406 -0.819 1.00 98.00 119 SER A O 1
ATOM 974 N N . ILE A 1 120 ? 7.963 3.795 0.251 1.00 98.31 120 ILE A N 1
ATOM 975 C CA . ILE A 1 120 ? 7.461 2.909 -0.817 1.00 98.31 120 ILE A CA 1
ATOM 976 C C . ILE A 1 120 ? 7.143 3.688 -2.102 1.00 98.31 120 ILE A C 1
ATOM 978 O O . ILE A 1 120 ? 7.367 3.188 -3.198 1.00 98.31 120 ILE A O 1
ATOM 982 N N . PHE A 1 121 ? 6.643 4.918 -1.990 1.00 97.94 121 PHE A N 1
ATOM 983 C CA . PHE A 1 121 ? 6.283 5.752 -3.141 1.00 97.94 121 PHE A CA 1
ATOM 984 C C . PHE A 1 121 ? 7.325 6.832 -3.472 1.00 97.94 121 PHE A C 1
ATOM 986 O O . PHE A 1 121 ? 7.013 7.765 -4.208 1.00 97.94 121 PHE A O 1
ATOM 993 N N . GLN A 1 122 ? 8.559 6.732 -2.964 1.00 96.00 122 GLN A N 1
ATOM 994 C CA . GLN A 1 122 ? 9.540 7.823 -3.069 1.00 96.00 122 GLN A CA 1
ATOM 995 C C . GLN A 1 122 ? 9.919 8.197 -4.509 1.00 96.00 122 GLN A C 1
ATOM 997 O O . GLN A 1 122 ? 10.215 9.360 -4.777 1.00 96.00 122 GLN A O 1
ATOM 1002 N N . ASP A 1 123 ? 9.855 7.237 -5.434 1.00 92.38 123 ASP A N 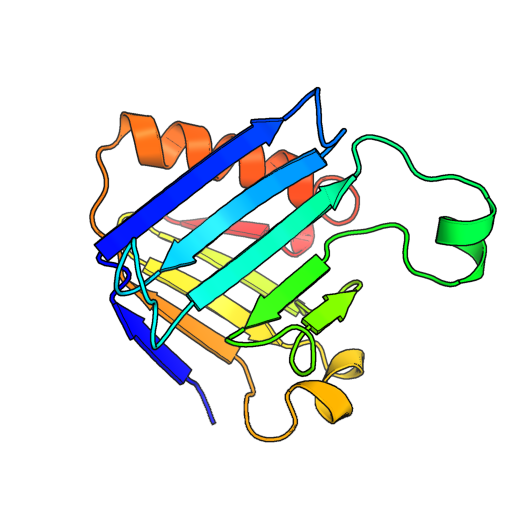1
ATOM 1003 C CA . ASP A 1 123 ? 10.185 7.454 -6.847 1.00 92.38 123 ASP A CA 1
ATOM 1004 C C . ASP A 1 123 ? 9.025 8.094 -7.632 1.00 92.38 123 ASP A C 1
ATOM 1006 O O . ASP A 1 123 ? 9.243 8.664 -8.697 1.00 92.38 123 ASP A O 1
ATOM 1010 N N . ASN A 1 124 ? 7.793 8.011 -7.109 1.00 94.31 124 ASN A N 1
ATOM 1011 C CA . ASN A 1 124 ? 6.569 8.553 -7.719 1.00 94.31 124 ASN A CA 1
ATOM 1012 C C . ASN A 1 124 ? 5.660 9.167 -6.631 1.00 94.31 124 ASN A C 1
ATOM 1014 O O . ASN A 1 124 ? 4.559 8.662 -6.358 1.00 94.31 124 ASN A O 1
ATOM 1018 N N . PRO A 1 125 ? 6.122 10.229 -5.944 1.00 96.12 125 PRO A N 1
ATOM 1019 C CA . PRO A 1 125 ? 5.458 10.760 -4.755 1.00 96.12 125 PRO A CA 1
ATOM 1020 C C . PRO A 1 125 ? 4.052 11.310 -5.035 1.00 96.12 125 PRO A C 1
ATOM 1022 O O . PRO A 1 125 ? 3.242 11.419 -4.119 1.00 96.12 125 PRO A O 1
ATOM 1025 N N . GLU A 1 126 ? 3.725 11.640 -6.285 1.00 97.00 126 GLU A N 1
ATOM 1026 C CA . GLU A 1 126 ? 2.406 12.115 -6.710 1.00 97.00 126 GLU A CA 1
ATOM 1027 C C . GLU A 1 126 ? 1.296 11.055 -6.628 1.00 97.00 126 GLU A C 1
ATOM 1029 O O . GLU A 1 126 ? 0.112 11.418 -6.590 1.00 97.00 126 GLU A O 1
ATOM 1034 N N . ILE A 1 127 ? 1.665 9.768 -6.582 1.00 97.81 127 ILE A N 1
ATOM 1035 C CA . ILE A 1 127 ? 0.726 8.656 -6.389 1.00 97.81 127 ILE A CA 1
ATOM 1036 C C . ILE A 1 127 ? 0.155 8.700 -4.969 1.00 97.81 127 ILE A C 1
ATOM 1038 O O . ILE A 1 127 ? -1.034 8.432 -4.787 1.00 97.81 127 ILE A O 1
ATOM 1042 N N . LEU A 1 128 ? 0.968 9.060 -3.970 1.00 98.56 128 LEU A N 1
ATOM 1043 C CA . LEU A 1 128 ? 0.588 9.046 -2.560 1.00 98.56 1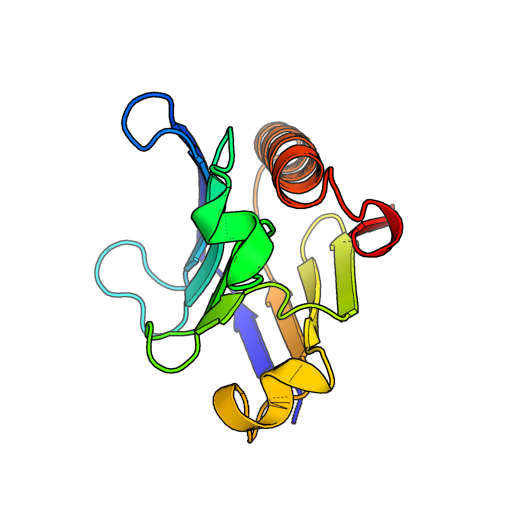28 LEU A CA 1
ATOM 1044 C C . LEU A 1 128 ? 0.035 10.402 -2.104 1.00 98.56 128 LEU A C 1
ATOM 1046 O O . LEU A 1 128 ? 0.686 11.440 -2.198 1.00 98.56 128 LEU A O 1
ATOM 1050 N N . ARG A 1 129 ? -1.166 10.388 -1.525 1.00 98.38 129 ARG A N 1
ATOM 1051 C CA . ARG A 1 129 ? -1.807 11.554 -0.905 1.00 98.38 129 ARG A CA 1
ATOM 1052 C C . ARG A 1 129 ? -2.191 11.242 0.529 1.00 98.38 129 ARG A C 1
ATOM 1054 O O . ARG A 1 129 ? -2.723 10.171 0.810 1.00 98.38 129 ARG A O 1
ATOM 1061 N N . ILE A 1 130 ? -1.945 12.197 1.415 1.00 98.00 130 ILE A N 1
ATOM 1062 C CA . ILE A 1 130 ? -2.360 12.139 2.815 1.00 98.00 130 ILE A CA 1
ATOM 1063 C C . ILE A 1 130 ? -3.432 13.208 3.007 1.00 98.00 130 ILE A C 1
ATOM 1065 O O . ILE A 1 130 ? -3.201 14.367 2.657 1.00 98.00 130 ILE A O 1
ATOM 1069 N N . GLU A 1 131 ? -4.594 12.810 3.511 1.00 95.38 131 GLU A N 1
ATOM 1070 C CA . GLU A 1 131 ? -5.727 13.700 3.779 1.00 95.38 131 GLU A CA 1
ATOM 1071 C C . GLU A 1 131 ? -6.079 13.652 5.275 1.00 95.38 131 GLU A C 1
ATOM 1073 O O . GLU A 1 131 ? -5.980 12.595 5.905 1.00 95.38 131 GLU A O 1
ATOM 1078 N N . ASP A 1 132 ? -6.454 14.811 5.828 1.00 79.06 132 ASP A N 1
ATOM 1079 C CA . ASP A 1 132 ? -6.809 14.997 7.246 1.00 79.06 132 ASP A CA 1
ATOM 1080 C C . ASP A 1 132 ? -8.233 14.517 7.586 1.00 79.06 132 ASP A C 1
ATOM 1082 O O . ASP A 1 132 ? -9.161 14.746 6.772 1.00 79.06 132 ASP A O 1
#

Secondary structure (DSSP, 8-state):
-EEEEE-SEEEEEEETTTTEEEEEEES-SSS-SSEEEEEEESS--HHHHHHT-SS-EEEESEEEEEEET-EEEEEE-SSEEEEEE-GGGHHHHTT-SEEEEE----HHHHHHHHHHHHHHTTTSGGGEEE--

Sequence (132 aa):
MKQTFTAKSVVTENSPEEESFIVGFMDNEKDPSEFALFQRAFEFDDQDEETGLAGHWFEYKDQAYGDYKACESVTILKDVIKIKISENSKNIFSEFSGFEIHFNISNEELKFMIETMKSIFQDNPEILRIED

pLDDT: mean 95.31, std 3.89, range [79.06, 98.81]